Protein AF-A0A357M5H4-F1 (afdb_monomer_lite)

Structure (mmCIF, N/CA/C/O backbone):
data_AF-A0A357M5H4-F1
#
_entry.id   AF-A0A357M5H4-F1
#
loop_
_atom_site.group_PDB
_atom_site.id
_atom_site.type_symbol
_atom_site.label_atom_id
_atom_site.label_alt_id
_atom_site.label_comp_id
_atom_site.label_asym_id
_atom_site.label_entity_id
_atom_site.label_seq_id
_atom_site.pdbx_PDB_ins_code
_atom_site.Cartn_x
_atom_site.Cartn_y
_atom_site.Cartn_z
_atom_site.occupancy
_atom_site.B_iso_or_equiv
_atom_site.auth_seq_id
_atom_site.auth_comp_id
_atom_site.auth_asym_id
_atom_site.auth_atom_id
_atom_site.pdbx_PDB_model_num
ATOM 1 N N . MET A 1 1 ? -13.463 -21.478 7.728 1.00 65.69 1 MET A N 1
ATOM 2 C CA . MET A 1 1 ? -11.991 -21.680 7.691 1.00 65.69 1 MET A CA 1
ATOM 3 C C . MET A 1 1 ? -11.331 -20.919 6.540 1.00 65.69 1 MET A C 1
ATOM 5 O O . MET A 1 1 ? -10.373 -20.208 6.799 1.00 65.69 1 MET A O 1
ATOM 9 N N . PHE A 1 2 ? -11.839 -21.004 5.302 1.00 75.94 2 PHE A N 1
ATOM 10 C CA . PHE A 1 2 ? -11.228 -20.351 4.127 1.00 75.94 2 PHE A CA 1
ATOM 11 C C . PHE A 1 2 ? -11.353 -18.819 4.064 1.00 75.94 2 PHE A C 1
ATOM 13 O O . PHE A 1 2 ? -10.599 -18.184 3.337 1.00 75.94 2 PHE A O 1
ATOM 20 N N . GLU A 1 3 ? -12.248 -18.211 4.843 1.00 76.12 3 GLU A N 1
ATOM 21 C CA . GLU A 1 3 ? -12.452 -16.751 4.873 1.00 76.12 3 GLU A CA 1
ATOM 22 C C . GLU A 1 3 ? -11.196 -15.974 5.291 1.00 76.12 3 GLU A C 1
ATOM 24 O O . GLU A 1 3 ? -10.978 -14.864 4.819 1.00 76.12 3 GLU A O 1
ATOM 29 N N . MET A 1 4 ? -10.323 -16.576 6.108 1.00 81.56 4 MET A N 1
ATOM 30 C CA . MET A 1 4 ? -9.055 -15.955 6.512 1.00 81.56 4 MET A CA 1
ATOM 31 C C . MET A 1 4 ? -8.045 -15.830 5.363 1.00 81.56 4 MET A C 1
ATOM 33 O O . MET A 1 4 ? -7.098 -15.059 5.471 1.00 81.56 4 MET A O 1
ATOM 37 N N . LEU A 1 5 ? -8.229 -16.589 4.279 1.00 87.50 5 LEU A N 1
ATOM 38 C CA . LEU A 1 5 ? -7.371 -16.544 3.092 1.00 87.50 5 LEU A CA 1
ATOM 39 C C . LEU A 1 5 ? -7.873 -15.532 2.054 1.00 87.50 5 LEU A C 1
ATOM 41 O O . LEU A 1 5 ? -7.224 -15.324 1.030 1.00 87.50 5 LEU A O 1
ATOM 45 N N . VAL A 1 6 ? -9.038 -14.921 2.286 1.00 87.88 6 VAL A N 1
ATOM 46 C CA . VAL A 1 6 ? -9.628 -13.954 1.365 1.00 87.88 6 VAL A CA 1
ATOM 47 C C . VAL A 1 6 ? -9.202 -12.542 1.775 1.00 87.88 6 VAL A C 1
ATOM 49 O O . VAL A 1 6 ? -9.280 -12.193 2.956 1.00 87.88 6 VAL A O 1
ATOM 52 N N . PRO A 1 7 ? -8.770 -11.697 0.822 1.00 89.00 7 PRO A N 1
ATOM 53 C CA . PRO A 1 7 ? -8.467 -10.305 1.108 1.00 89.00 7 PRO A CA 1
ATOM 54 C C . PRO A 1 7 ? -9.682 -9.584 1.693 1.00 89.00 7 PRO A C 1
ATOM 56 O O . PRO A 1 7 ? -10.789 -9.689 1.167 1.00 89.00 7 PRO A O 1
ATOM 59 N N . LYS A 1 8 ? -9.457 -8.795 2.748 1.00 88.12 8 LYS A N 1
ATOM 60 C CA . LYS A 1 8 ? -10.493 -7.934 3.347 1.00 88.12 8 LYS A CA 1
ATOM 61 C C . LYS A 1 8 ? -10.923 -6.793 2.419 1.00 88.12 8 LYS A C 1
ATOM 63 O O . LYS A 1 8 ? -12.004 -6.243 2.588 1.00 88.12 8 LYS A O 1
ATOM 68 N N . LEU A 1 9 ? -10.072 -6.446 1.455 1.00 90.06 9 LEU A N 1
ATOM 69 C CA . LEU A 1 9 ? -10.295 -5.428 0.439 1.00 90.06 9 LEU A CA 1
ATOM 70 C C . LEU A 1 9 ? -9.712 -5.929 -0.886 1.00 90.06 9 LEU A C 1
ATOM 72 O O . LEU A 1 9 ? -8.608 -6.474 -0.913 1.00 90.06 9 LEU A O 1
ATOM 76 N N . ARG A 1 10 ? -10.450 -5.738 -1.979 1.00 92.38 10 ARG A N 1
ATOM 77 C CA . ARG A 1 10 ? -9.957 -5.909 -3.349 1.00 92.38 10 ARG A CA 1
ATOM 78 C C . ARG A 1 10 ? -10.223 -4.625 -4.119 1.00 92.38 10 ARG A C 1
ATOM 80 O O . ARG A 1 10 ? -11.339 -4.116 -4.082 1.00 92.38 10 ARG A O 1
ATOM 87 N N . VAL A 1 11 ? -9.201 -4.140 -4.806 1.00 91.56 11 VAL A N 1
ATOM 88 C CA . VAL A 1 11 ? -9.232 -2.950 -5.662 1.00 91.56 11 VAL A CA 1
ATOM 89 C C . VAL A 1 11 ? -8.554 -3.275 -6.989 1.00 91.56 11 VAL A C 1
ATOM 91 O O . VAL A 1 11 ? -7.784 -4.234 -7.061 1.00 91.56 11 VAL A O 1
ATOM 94 N N . ASN A 1 12 ? -8.857 -2.509 -8.037 1.00 90.81 12 ASN A N 1
ATOM 95 C CA . ASN A 1 12 ? -8.287 -2.745 -9.367 1.00 90.81 12 ASN A CA 1
ATOM 96 C C . ASN A 1 12 ? -6.874 -2.163 -9.494 1.00 90.81 12 ASN A C 1
ATOM 98 O O . ASN A 1 12 ? -6.060 -2.691 -10.246 1.00 90.81 12 ASN A O 1
ATOM 102 N N . THR A 1 13 ? -6.579 -1.094 -8.753 1.00 88.12 13 THR A N 1
ATOM 103 C CA . THR A 1 13 ? -5.245 -0.502 -8.653 1.00 88.12 13 THR A CA 1
ATOM 104 C C . THR A 1 13 ? -4.960 -0.021 -7.230 1.00 88.12 13 THR A C 1
ATOM 106 O O . THR A 1 13 ? -5.877 0.291 -6.472 1.00 88.12 13 THR A O 1
ATOM 109 N N . VAL A 1 14 ? -3.680 0.062 -6.856 1.00 89.88 14 VAL A N 1
ATOM 110 C CA . VAL A 1 14 ? -3.241 0.603 -5.556 1.00 89.88 14 VAL A CA 1
ATOM 111 C C . VAL A 1 14 ? -3.646 2.067 -5.361 1.00 89.88 14 VAL A C 1
ATOM 113 O O . VAL A 1 14 ? -3.831 2.499 -4.227 1.00 89.88 14 VAL A O 1
ATOM 116 N N . PHE A 1 15 ? -3.855 2.813 -6.451 1.00 90.19 15 PHE A N 1
ATOM 117 C CA . PHE A 1 15 ? -4.314 4.205 -6.406 1.00 90.19 15 PHE A CA 1
ATOM 118 C C . PHE A 1 15 ? -5.770 4.355 -5.941 1.00 90.19 15 PHE A C 1
ATOM 120 O O . PHE A 1 15 ? -6.165 5.443 -5.534 1.00 90.19 15 PHE A O 1
ATOM 127 N N . ASP A 1 16 ? -6.551 3.271 -5.942 1.00 94.56 16 ASP A N 1
ATOM 128 C CA . ASP A 1 16 ? -7.922 3.274 -5.421 1.00 94.56 16 ASP A CA 1
ATOM 129 C C . ASP A 1 16 ? -7.957 3.168 -3.881 1.00 94.56 16 ASP A C 1
ATOM 131 O O . ASP A 1 16 ? -9.020 3.270 -3.263 1.00 94.56 16 ASP A O 1
ATOM 135 N N . ILE A 1 17 ? -6.811 2.934 -3.230 1.00 94.00 17 ILE A N 1
ATOM 136 C CA . ILE A 1 17 ? -6.721 2.808 -1.774 1.00 94.00 17 ILE A CA 1
ATOM 137 C C . ILE A 1 17 ? -6.731 4.204 -1.136 1.00 94.00 17 ILE A C 1
ATOM 139 O O . ILE A 1 17 ? -5.793 4.985 -1.289 1.00 94.00 17 ILE A O 1
ATOM 143 N N . SER A 1 18 ? -7.761 4.502 -0.337 1.00 94.81 18 SER A N 1
ATOM 144 C CA . SER A 1 18 ? -7.816 5.747 0.442 1.00 94.81 18 SER A CA 1
ATOM 145 C C . SER A 1 18 ? -6.854 5.702 1.635 1.00 94.81 18 SER A C 1
ATOM 147 O O . SER A 1 18 ? -7.178 5.191 2.709 1.00 94.81 18 SER A O 1
ATOM 149 N N . LEU A 1 19 ? -5.657 6.263 1.456 1.00 94.38 19 LEU A N 1
ATOM 150 C CA . LEU A 1 19 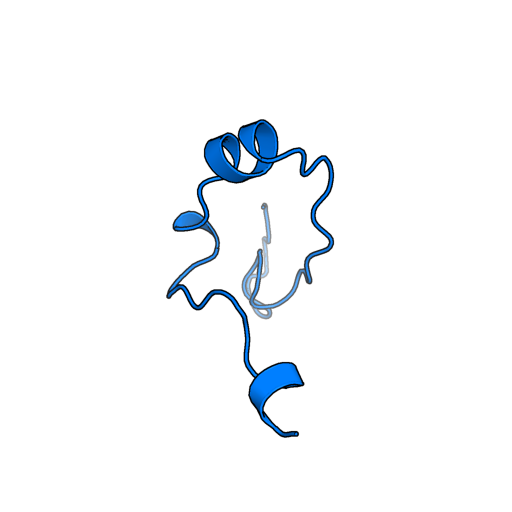? -4.646 6.346 2.515 1.00 94.38 19 LEU A CA 1
ATOM 151 C C . LEU A 1 19 ? -5.102 7.217 3.694 1.00 94.38 19 LEU A C 1
ATOM 153 O O . LEU A 1 19 ? -4.784 6.913 4.843 1.00 94.38 19 LEU A O 1
ATOM 157 N N . GLU A 1 20 ? -5.881 8.268 3.429 1.00 96.69 20 GLU A N 1
ATOM 158 C CA . GLU A 1 20 ? -6.435 9.134 4.473 1.00 96.69 20 GLU A CA 1
ATOM 159 C C . GLU A 1 20 ? -7.406 8.378 5.380 1.00 96.69 20 GLU A C 1
ATOM 161 O O . GLU A 1 20 ? -7.318 8.489 6.601 1.00 96.69 20 GLU A O 1
ATOM 166 N N . GLU A 1 21 ? -8.303 7.573 4.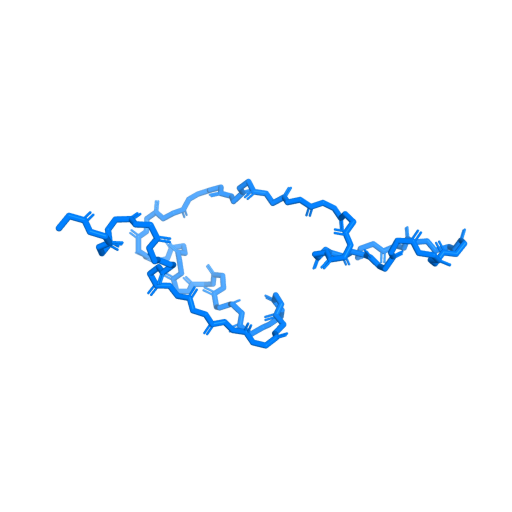804 1.00 96.19 21 GLU A N 1
ATOM 167 C CA . GLU A 1 21 ? -9.215 6.725 5.570 1.00 96.19 21 GLU A CA 1
ATOM 168 C C . GLU A 1 21 ? -8.443 5.762 6.468 1.00 96.19 21 GLU A C 1
ATOM 170 O O . GLU A 1 21 ? -8.687 5.704 7.673 1.00 96.19 21 GLU A O 1
ATOM 175 N N . LEU A 1 22 ? -7.457 5.063 5.901 1.00 95.25 22 LEU A N 1
ATOM 176 C CA . LEU A 1 22 ? -6.613 4.140 6.653 1.00 95.25 22 LEU A CA 1
ATOM 177 C C . LEU A 1 22 ? -5.893 4.861 7.799 1.00 95.25 22 LEU A C 1
ATOM 179 O O . LEU A 1 22 ? -5.852 4.373 8.930 1.00 95.25 22 LEU A O 1
ATOM 183 N N . TYR A 1 23 ? -5.388 6.067 7.554 1.00 96.88 23 TYR A N 1
ATOM 184 C CA . TYR A 1 23 ? -4.764 6.862 8.601 1.00 96.88 23 TYR A CA 1
ATOM 185 C C . TYR A 1 23 ? -5.757 7.243 9.713 1.00 96.88 23 TYR A C 1
ATOM 187 O O . TYR A 1 23 ? -5.419 7.136 10.898 1.00 96.88 23 TYR A O 1
ATOM 195 N N . ARG A 1 24 ? -6.994 7.637 9.375 1.00 97.94 24 ARG A N 1
ATOM 196 C CA . ARG A 1 24 ? -8.043 7.932 10.373 1.00 97.94 24 ARG A CA 1
ATOM 197 C C . ARG A 1 24 ? -8.459 6.694 11.168 1.00 97.94 24 ARG A C 1
ATOM 199 O O . ARG A 1 24 ? -8.766 6.816 12.348 1.00 97.94 24 ARG A O 1
ATOM 206 N N . GLN A 1 25 ? -8.394 5.513 10.559 1.00 96.31 25 GLN A N 1
ATOM 207 C CA . GLN A 1 25 ? -8.640 4.222 11.213 1.00 96.31 25 GLN A CA 1
ATOM 208 C C . GLN A 1 25 ? -7.482 3.755 12.114 1.00 96.31 25 GLN A C 1
ATOM 210 O O . GLN A 1 25 ? -7.603 2.737 12.791 1.00 96.31 25 GLN A O 1
ATOM 215 N N . GLY A 1 26 ? -6.372 4.501 12.159 1.00 97.50 26 GLY A N 1
ATOM 216 C CA . GLY A 1 26 ? -5.232 4.224 13.033 1.00 97.50 26 GLY A CA 1
ATOM 217 C C . GLY A 1 26 ? -4.093 3.453 12.371 1.00 97.50 26 GLY A C 1
ATOM 218 O O . GLY A 1 26 ? -3.094 3.176 13.034 1.00 97.50 26 GLY A O 1
ATOM 219 N N . TYR A 1 27 ? -4.180 3.149 11.073 1.00 95.75 27 TYR A N 1
ATOM 220 C CA . TYR A 1 27 ? -3.052 2.584 10.340 1.00 95.75 27 TYR A CA 1
ATOM 221 C C . TYR A 1 27 ? -1.949 3.643 10.171 1.00 95.75 27 TYR A C 1
ATOM 223 O O . TYR A 1 27 ? -2.209 4.835 9.975 1.00 95.75 27 TYR A O 1
ATOM 231 N N . ARG A 1 28 ? -0.689 3.217 10.307 1.00 95.88 28 ARG A N 1
ATOM 232 C CA . ARG A 1 28 ? 0.491 4.108 10.293 1.00 95.88 28 ARG A CA 1
ATOM 233 C C . ARG A 1 28 ? 1.592 3.667 9.338 1.00 95.88 28 ARG A C 1
ATOM 235 O O . ARG A 1 28 ? 2.517 4.428 9.088 1.00 95.88 28 ARG A O 1
ATOM 242 N N . GLY A 1 29 ? 1.481 2.463 8.799 1.00 93.81 29 GLY A N 1
ATOM 243 C CA . GLY A 1 29 ? 2.414 1.925 7.827 1.00 93.81 29 GLY A CA 1
ATOM 244 C C . GLY A 1 29 ? 1.713 0.903 6.953 1.00 93.81 29 GLY A C 1
ATOM 245 O O . GLY A 1 29 ? 0.769 0.243 7.390 1.00 93.81 29 GLY A O 1
ATOM 246 N N . ILE A 1 30 ? 2.183 0.800 5.717 1.00 92.56 30 ILE A N 1
ATOM 247 C CA . ILE A 1 30 ? 1.743 -0.192 4.744 1.00 92.56 30 ILE A CA 1
ATOM 248 C C . ILE A 1 30 ? 2.997 -0.927 4.294 1.00 92.56 30 ILE A C 1
ATOM 250 O O . ILE A 1 30 ? 3.974 -0.300 3.889 1.00 92.56 30 ILE A O 1
ATOM 254 N N . ILE A 1 31 ? 2.972 -2.252 4.395 1.00 93.06 31 ILE A N 1
ATOM 255 C CA . ILE A 1 31 ? 3.978 -3.105 3.770 1.00 93.06 31 ILE A CA 1
ATOM 256 C C . ILE A 1 31 ? 3.401 -3.500 2.420 1.00 93.06 31 ILE A C 1
ATOM 258 O O . ILE A 1 31 ? 2.313 -4.071 2.354 1.00 93.06 31 ILE A O 1
ATOM 262 N N . THR A 1 32 ? 4.113 -3.154 1.360 1.00 91.31 32 THR A N 1
ATOM 263 C CA . THR A 1 32 ? 3.701 -3.405 -0.017 1.00 91.31 32 THR A CA 1
ATOM 264 C C . THR A 1 32 ? 4.846 -4.041 -0.777 1.00 91.31 32 THR A C 1
ATOM 266 O O . THR A 1 32 ? 6.014 -3.785 -0.483 1.00 91.31 32 THR A O 1
ATOM 269 N N . ASP A 1 33 ? 4.490 -4.868 -1.750 1.00 89.56 33 ASP A N 1
ATOM 270 C CA . ASP A 1 33 ? 5.423 -5.324 -2.767 1.00 89.56 33 ASP A CA 1
ATOM 271 C C . ASP A 1 33 ? 5.721 -4.183 -3.756 1.00 89.56 33 ASP A C 1
ATOM 273 O O . ASP A 1 33 ? 4.992 -3.184 -3.809 1.00 89.56 33 ASP A O 1
ATOM 277 N N . LEU A 1 34 ? 6.803 -4.321 -4.516 1.00 85.69 34 LEU A N 1
ATOM 278 C CA . LEU A 1 34 ? 7.243 -3.350 -5.512 1.00 85.69 34 LEU A CA 1
ATOM 279 C C . LEU A 1 34 ? 6.767 -3.757 -6.912 1.00 85.69 34 LEU A C 1
ATOM 281 O O . LEU A 1 34 ? 6.020 -3.015 -7.557 1.00 85.69 34 LEU A O 1
ATOM 285 N N . ASP A 1 35 ? 7.162 -4.945 -7.364 1.00 84.12 35 ASP A N 1
ATOM 286 C CA . ASP A 1 35 ? 6.934 -5.413 -8.729 1.00 84.12 35 ASP A CA 1
ATOM 287 C C . ASP A 1 35 ? 5.465 -5.767 -8.977 1.00 84.12 35 ASP A C 1
ATOM 289 O O . ASP A 1 35 ? 4.832 -6.516 -8.240 1.00 84.12 35 ASP A O 1
ATOM 293 N N . ASN A 1 36 ? 4.899 -5.219 -10.051 1.00 80.38 36 ASN A N 1
ATOM 294 C CA . ASN A 1 36 ? 3.484 -5.339 -10.420 1.00 80.38 36 ASN A CA 1
ATOM 295 C C . ASN A 1 36 ? 2.497 -4.920 -9.313 1.00 80.38 36 ASN A C 1
ATOM 297 O O . ASN A 1 36 ? 1.315 -5.253 -9.391 1.00 80.38 36 ASN A O 1
ATOM 301 N N . THR A 1 37 ? 2.975 -4.168 -8.318 1.00 83.69 37 THR A N 1
ATOM 302 C CA . THR A 1 37 ? 2.156 -3.569 -7.261 1.00 83.69 37 THR A CA 1
ATOM 303 C C . THR A 1 37 ? 2.302 -2.053 -7.282 1.00 83.69 37 THR A C 1
ATOM 305 O O . THR A 1 37 ? 1.312 -1.353 -7.474 1.00 83.69 37 THR A O 1
ATOM 308 N N . LEU A 1 38 ? 3.531 -1.541 -7.161 1.00 85.12 38 LEU A N 1
ATOM 309 C CA . LEU A 1 38 ? 3.819 -0.110 -7.289 1.00 85.12 38 LEU A CA 1
ATOM 310 C C . LEU A 1 38 ? 4.432 0.242 -8.642 1.00 85.12 38 LEU A C 1
ATOM 312 O O . LEU A 1 38 ? 4.176 1.325 -9.160 1.00 85.12 38 LEU A O 1
ATOM 316 N N . VAL A 1 39 ? 5.218 -0.660 -9.236 1.00 82.56 39 VAL A N 1
ATOM 317 C CA . VAL A 1 39 ? 5.830 -0.419 -10.544 1.00 82.56 39 VAL A CA 1
ATOM 318 C C . VAL A 1 39 ? 5.758 -1.656 -11.428 1.00 82.56 39 VAL A C 1
ATOM 320 O O . VAL A 1 39 ? 5.800 -2.785 -10.950 1.00 82.56 39 VAL A O 1
ATOM 323 N N . GLY A 1 40 ? 5.622 -1.467 -12.741 1.00 79.31 40 GLY A N 1
ATOM 324 C CA . GLY A 1 40 ? 5.585 -2.583 -13.683 1.00 79.31 40 GLY A CA 1
ATOM 325 C C . GLY A 1 40 ? 6.928 -3.314 -13.740 1.00 79.31 40 GLY A C 1
ATOM 326 O O . GLY A 1 40 ? 7.954 -2.686 -13.986 1.00 79.31 40 GLY A O 1
ATOM 327 N N . ALA A 1 41 ? 6.915 -4.646 -13.632 1.00 75.19 41 ALA A N 1
ATOM 328 C CA . ALA A 1 41 ? 8.125 -5.483 -13.581 1.00 75.19 41 ALA A CA 1
ATOM 329 C C . ALA A 1 41 ? 9.040 -5.405 -14.824 1.00 75.19 41 ALA A C 1
ATOM 331 O O . ALA A 1 41 ? 10.121 -5.986 -14.858 1.00 75.19 41 ALA A O 1
ATOM 332 N N . LYS A 1 42 ? 8.591 -4.742 -15.895 1.00 71.81 42 LYS A N 1
ATOM 333 C CA . LYS A 1 42 ? 9.329 -4.584 -17.158 1.00 71.81 42 LYS A CA 1
ATOM 334 C C . LYS A 1 42 ? 9.533 -3.122 -17.548 1.00 71.81 42 LYS A C 1
ATOM 336 O O . LYS A 1 42 ? 9.903 -2.854 -18.687 1.00 71.81 42 LYS A O 1
ATOM 341 N N . ALA A 1 43 ? 9.258 -2.180 -16.646 1.00 69.69 43 ALA A N 1
ATOM 342 C CA . ALA A 1 43 ? 9.504 -0.769 -16.898 1.00 69.69 43 ALA A CA 1
ATOM 343 C C . ALA A 1 43 ? 11.009 -0.484 -16.716 1.00 69.69 43 ALA A C 1
ATOM 345 O O . ALA A 1 43 ? 11.504 -0.573 -15.595 1.00 69.69 43 ALA A O 1
ATOM 346 N N . PRO A 1 44 ? 11.759 -0.150 -17.786 1.00 64.94 44 PRO A N 1
ATOM 347 C CA . PRO A 1 44 ? 13.205 0.074 -17.693 1.00 64.94 44 PRO A CA 1
ATOM 348 C C . PRO A 1 44 ? 13.560 1.335 -16.891 1.00 64.94 44 PRO A C 1
ATOM 350 O O . PRO A 1 44 ? 14.678 1.455 -16.402 1.00 64.94 44 PRO A O 1
ATOM 353 N N . VAL A 1 45 ? 12.607 2.262 -16.738 1.00 69.00 45 VAL A N 1
ATOM 354 C CA . VAL A 1 45 ? 12.689 3.406 -15.826 1.00 69.00 45 VAL A 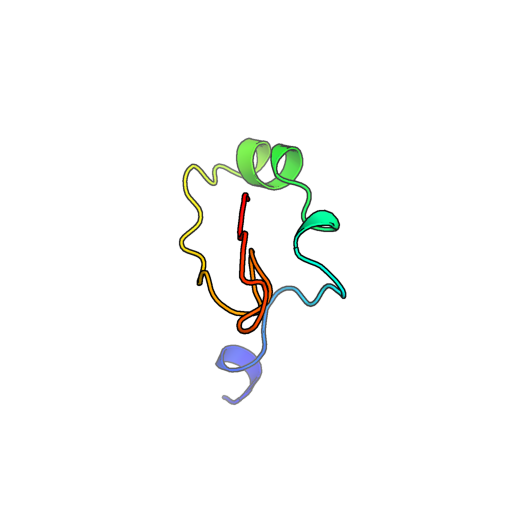CA 1
ATOM 355 C C . VAL A 1 45 ? 11.450 3.370 -14.941 1.00 69.00 45 VAL A C 1
ATOM 357 O O . VAL A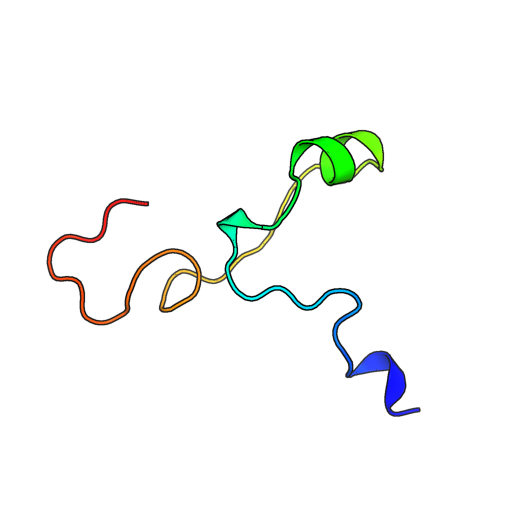 1 45 ? 10.361 3.774 -15.341 1.00 69.00 45 VAL A O 1
ATOM 360 N N . ALA A 1 46 ? 11.629 2.800 -13.759 1.00 59.97 46 ALA A N 1
ATOM 361 C CA . ALA A 1 46 ? 10.610 2.615 -12.745 1.00 59.97 46 ALA A CA 1
ATOM 362 C C . ALA A 1 46 ? 10.748 3.723 -11.686 1.00 59.97 46 ALA A C 1
ATOM 364 O O . ALA A 1 46 ? 11.628 3.644 -10.832 1.00 59.97 46 ALA A O 1
ATOM 365 N N . THR A 1 47 ? 9.915 4.764 -11.745 1.00 58.25 47 THR A N 1
ATOM 366 C CA . THR A 1 47 ? 9.758 5.738 -10.648 1.00 58.25 47 THR A CA 1
ATOM 367 C C . THR A 1 47 ? 8.384 5.538 -10.006 1.00 58.25 47 THR A C 1
ATOM 369 O O . THR A 1 47 ? 7.404 5.597 -10.754 1.00 58.25 47 THR A O 1
ATOM 372 N N . PRO A 1 48 ? 8.307 5.263 -8.688 1.00 56.94 48 PRO A N 1
ATOM 373 C CA . PRO A 1 48 ? 7.046 5.202 -7.946 1.00 56.94 48 PRO A CA 1
ATOM 374 C C . PRO 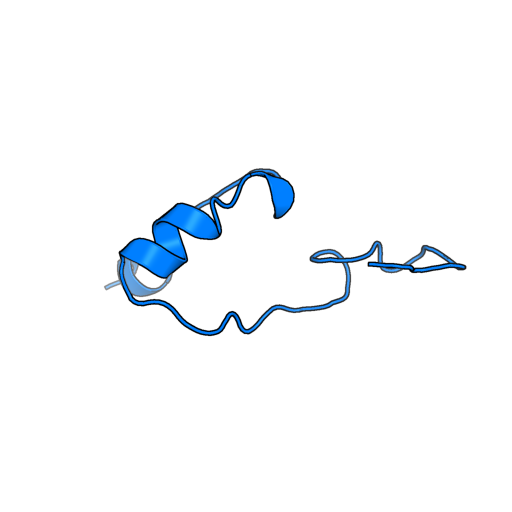A 1 48 ? 6.265 6.518 -7.980 1.00 56.94 48 PRO A C 1
ATOM 376 O O . PRO A 1 48 ? 6.918 7.588 -8.039 1.00 56.94 48 PRO A O 1
#

Sequence (48 aa):
MFEMLVPKLRVNTVFDISLEELYRQGYRGIITDLDNTLVGAKAPVATP

Secondary structure (DSSP, 8-state):
-GGGGS-S---SSGGGS-HHHHHHTT-------SBTTTB-TT-SS---

Foldseek 3Di:
DCVVVDDPDDDPAPVVDDPVVCVVVPDDDDDDDCDPHQFDPPDPDTDD

Radius of gyration: 13.64 Å; chains: 1; bounding box: 26×31×31 Å

pLDDT: mean 85.37, std 11.15, range [56.94, 9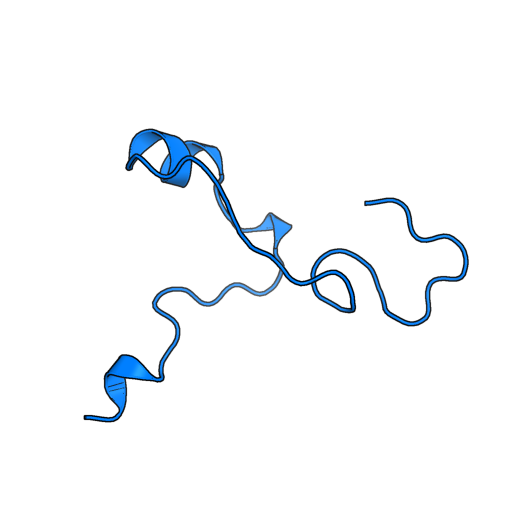7.94]